Protein AF-A0A4Q7C158-F1 (afdb_monomer_lite)

Structure (mmCIF, N/CA/C/O backbone):
data_AF-A0A4Q7C158-F1
#
_entry.id   AF-A0A4Q7C158-F1
#
loop_
_atom_site.group_PDB
_atom_site.id
_atom_site.type_symbol
_atom_site.label_atom_id
_atom_site.label_alt_id
_atom_site.label_comp_id
_atom_site.label_asym_id
_atom_site.label_entity_id
_atom_site.label_seq_id
_atom_site.pdbx_PDB_ins_code
_atom_site.Cartn_x
_atom_site.Cartn_y
_atom_site.Cartn_z
_atom_site.occupancy
_atom_site.B_iso_or_equiv
_atom_site.auth_seq_id
_atom_site.auth_comp_id
_atom_site.auth_asym_id
_atom_site.auth_atom_id
_atom_site.pdbx_PDB_model_num
ATOM 1 N N . MET A 1 1 ? 52.119 14.499 26.782 1.00 36.16 1 MET A N 1
ATOM 2 C CA . MET A 1 1 ? 51.440 15.571 26.020 1.00 36.16 1 MET A CA 1
ATOM 3 C C . MET A 1 1 ? 50.084 15.070 25.526 1.00 36.16 1 MET A C 1
ATOM 5 O O . MET A 1 1 ? 49.974 13.910 25.170 1.00 36.16 1 MET A O 1
ATOM 9 N N . LYS A 1 2 ? 49.090 15.961 25.633 1.00 33.62 2 LYS A N 1
ATOM 10 C CA . LYS A 1 2 ? 47.674 16.019 25.203 1.00 33.62 2 LYS A CA 1
ATOM 11 C C . LYS A 1 2 ? 47.029 14.872 24.381 1.00 33.62 2 LYS A C 1
ATOM 13 O O . LYS A 1 2 ? 47.547 14.426 23.369 1.00 33.62 2 LYS A O 1
ATOM 18 N N . LYS A 1 3 ? 45.806 14.529 24.820 1.00 43.81 3 LYS A N 1
ATOM 19 C CA . LYS A 1 3 ? 44.745 13.724 24.176 1.00 43.81 3 LYS A CA 1
ATOM 20 C C . LYS A 1 3 ? 44.427 14.191 22.747 1.00 43.81 3 LYS A C 1
ATOM 22 O O . LYS A 1 3 ? 44.375 15.398 22.552 1.00 43.81 3 LYS A O 1
ATOM 27 N N . PHE A 1 4 ? 43.985 13.281 21.871 1.00 39.09 4 PHE A N 1
ATOM 28 C CA . PHE A 1 4 ? 42.797 13.518 21.037 1.00 39.09 4 PHE A CA 1
ATOM 29 C C . PHE A 1 4 ? 42.015 12.223 20.783 1.00 39.09 4 PHE A C 1
ATOM 31 O O . PHE A 1 4 ? 42.555 11.185 20.417 1.00 39.09 4 PHE A O 1
ATOM 38 N N . LYS A 1 5 ? 40.720 12.320 21.075 1.00 39.12 5 LYS A N 1
ATOM 39 C CA . LYS A 1 5 ? 39.663 11.331 20.898 1.00 39.12 5 LYS A CA 1
ATOM 40 C C . LYS A 1 5 ? 39.112 11.459 19.473 1.00 39.12 5 LYS A C 1
ATOM 42 O O . LYS A 1 5 ? 38.899 12.583 19.033 1.00 39.12 5 LYS A O 1
ATOM 47 N N . SER A 1 6 ? 38.685 10.319 18.928 1.00 38.44 6 SER A N 1
ATOM 48 C CA . SER A 1 6 ? 37.478 10.163 18.103 1.00 38.44 6 SER A CA 1
ATOM 49 C C . SER A 1 6 ? 37.513 10.647 16.647 1.00 38.44 6 SER A C 1
ATOM 51 O O . SER A 1 6 ? 38.107 11.664 16.316 1.00 38.44 6 SER A O 1
ATOM 53 N N . ASN A 1 7 ? 36.697 9.951 15.844 1.00 42.97 7 ASN A N 1
ATOM 54 C CA . ASN A 1 7 ? 35.885 10.512 14.761 1.00 42.97 7 ASN A CA 1
ATOM 55 C C . ASN A 1 7 ? 36.424 10.487 13.325 1.00 42.97 7 ASN A C 1
ATOM 57 O O . ASN A 1 7 ? 36.532 11.517 1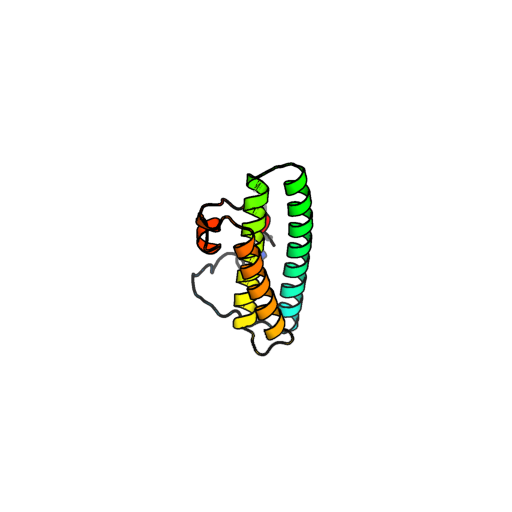2.671 1.00 42.97 7 ASN A O 1
ATOM 61 N N . THR A 1 8 ? 36.540 9.283 12.763 1.00 43.47 8 THR A N 1
ATOM 62 C CA . THR A 1 8 ? 36.403 9.064 11.307 1.00 43.47 8 THR A CA 1
ATOM 63 C C . THR A 1 8 ? 35.303 8.052 10.953 1.00 43.47 8 THR A C 1
ATOM 65 O O . THR A 1 8 ? 35.338 7.432 9.901 1.00 43.47 8 THR A O 1
ATOM 68 N N . SER A 1 9 ? 34.250 7.950 11.780 1.00 43.50 9 SER A N 1
ATOM 69 C CA . SER A 1 9 ? 32.930 7.436 11.348 1.00 43.50 9 SER A CA 1
ATOM 70 C C . SER A 1 9 ? 32.062 8.505 10.667 1.00 43.50 9 SER A C 1
ATOM 72 O O . SER A 1 9 ? 30.961 8.203 10.220 1.00 43.50 9 SER A O 1
ATOM 74 N N . TYR A 1 10 ? 32.534 9.752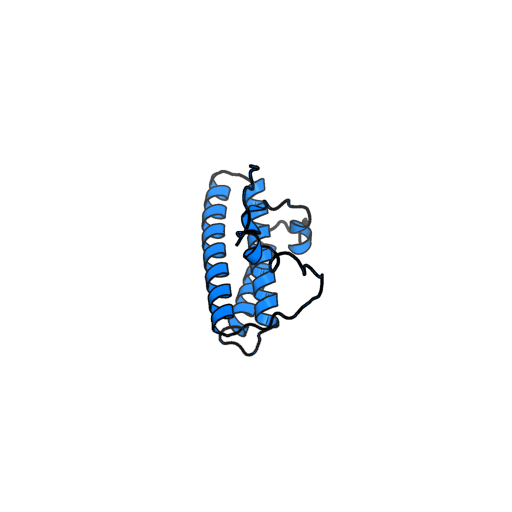 10.552 1.00 44.31 10 TYR A N 1
ATOM 75 C CA . TYR A 1 10 ? 31.756 10.832 9.930 1.00 44.31 10 TYR A CA 1
ATOM 76 C C . TYR A 1 10 ? 31.843 10.882 8.407 1.00 44.31 10 TYR A C 1
ATOM 78 O O . TYR A 1 10 ? 31.043 11.587 7.799 1.00 44.31 10 TYR A O 1
ATOM 86 N N . LEU A 1 11 ? 32.743 10.119 7.775 1.00 38.59 11 LEU A N 1
ATOM 87 C CA . LEU A 1 11 ? 32.852 10.134 6.313 1.00 38.59 11 LEU A CA 1
ATOM 88 C C . LEU A 1 11 ? 31.660 9.448 5.614 1.00 38.59 11 LEU A C 1
ATOM 90 O O . LEU A 1 11 ? 31.473 9.629 4.419 1.00 38.59 11 LEU A O 1
ATOM 94 N N . LEU A 1 12 ? 30.835 8.694 6.352 1.00 43.81 12 LEU A N 1
ATOM 95 C CA . LEU A 1 12 ? 29.631 8.040 5.819 1.00 43.81 12 LEU A CA 1
ATOM 96 C C . LEU A 1 12 ? 28.320 8.749 6.194 1.00 43.81 12 LEU A C 1
ATOM 98 O O . LEU A 1 12 ? 27.264 8.357 5.711 1.00 43.81 12 LEU A O 1
ATOM 102 N N . ILE A 1 13 ? 28.363 9.799 7.023 1.00 46.81 13 ILE A N 1
ATOM 103 C CA . ILE A 1 13 ? 27.146 10.444 7.554 1.00 46.81 13 ILE A CA 1
ATOM 104 C C . ILE A 1 13 ? 26.764 11.708 6.764 1.00 46.81 13 ILE A C 1
ATOM 106 O O . ILE A 1 13 ? 25.611 12.129 6.788 1.00 46.81 13 ILE A O 1
ATOM 110 N N . THR A 1 14 ? 27.675 12.293 5.988 1.00 39.47 14 THR A N 1
ATOM 111 C CA . THR A 1 14 ? 27.416 13.564 5.290 1.00 39.47 14 THR A CA 1
ATOM 112 C C . THR A 1 14 ? 26.790 13.434 3.900 1.00 39.47 14 THR A C 1
ATOM 114 O O . THR A 1 14 ? 26.321 14.438 3.376 1.00 39.47 14 THR A O 1
ATOM 117 N N . ILE A 1 15 ? 26.682 12.230 3.326 1.00 42.44 15 ILE A N 1
ATOM 118 C CA . ILE A 1 15 ? 25.939 12.021 2.062 1.00 42.44 15 ILE A CA 1
ATOM 119 C C . ILE A 1 15 ? 24.443 11.744 2.322 1.00 42.44 15 ILE A C 1
ATOM 121 O O . ILE A 1 15 ? 23.624 11.847 1.417 1.00 42.44 15 ILE A O 1
ATOM 125 N N . PHE A 1 16 ? 24.045 11.482 3.571 1.00 42.44 16 PHE A N 1
ATOM 126 C CA . PHE A 1 16 ? 22.682 11.042 3.892 1.00 42.44 16 PHE A CA 1
ATOM 127 C C . PHE A 1 16 ? 21.705 12.157 4.318 1.00 42.44 16 PHE A C 1
ATOM 129 O O . PHE A 1 16 ? 20.574 11.846 4.683 1.00 42.44 16 PHE A O 1
ATOM 136 N N . LEU A 1 17 ? 22.100 13.442 4.308 1.00 41.31 17 LEU A N 1
ATOM 137 C CA . LEU A 1 17 ? 21.327 14.502 4.990 1.00 41.31 17 LEU A CA 1
ATOM 138 C C . LEU A 1 17 ? 20.852 15.713 4.170 1.00 41.31 17 LEU A C 1
ATOM 140 O O . LEU A 1 17 ? 20.161 16.563 4.719 1.00 41.31 17 LEU A O 1
ATOM 144 N N . PHE A 1 18 ? 21.095 15.786 2.868 1.00 39.28 18 PHE A N 1
ATOM 145 C CA . PHE A 1 18 ? 20.428 16.757 1.991 1.00 39.28 18 PHE A CA 1
ATOM 146 C C . PHE A 1 18 ? 20.180 16.007 0.680 1.00 39.28 18 PHE A C 1
ATOM 148 O O . PHE A 1 18 ? 21.132 15.587 0.041 1.00 39.28 18 PHE A O 1
ATOM 155 N N . ILE A 1 19 ? 18.957 15.715 0.240 1.00 42.34 19 ILE A N 1
ATOM 156 C CA . ILE A 1 19 ? 17.942 16.694 -0.136 1.00 42.34 19 ILE A CA 1
ATOM 157 C C . ILE A 1 19 ? 16.550 16.057 0.077 1.00 42.34 19 ILE A C 1
ATOM 159 O O . ILE A 1 19 ? 16.028 15.341 -0.773 1.00 42.34 19 ILE A O 1
ATOM 163 N N . PHE A 1 20 ? 15.921 16.357 1.216 1.00 42.31 20 PHE A N 1
ATOM 164 C CA . PHE A 1 20 ? 14.469 16.514 1.257 1.00 42.31 20 PHE A CA 1
ATOM 165 C C . PHE A 1 20 ? 14.156 17.812 0.508 1.00 42.31 20 PHE A C 1
ATOM 167 O O . PHE A 1 20 ? 14.182 18.897 1.085 1.00 42.31 20 PHE A O 1
ATOM 174 N N . SER A 1 21 ? 13.888 17.715 -0.788 1.00 38.16 21 SER A N 1
ATOM 175 C CA . SER A 1 21 ? 13.153 18.751 -1.504 1.00 38.16 21 SER A CA 1
ATOM 176 C C . SER A 1 21 ? 11.838 18.144 -1.946 1.00 38.16 21 SER A C 1
ATOM 178 O O . SER A 1 21 ? 11.820 17.139 -2.650 1.00 38.16 21 SER A O 1
ATOM 180 N N . ASN A 1 22 ? 10.752 18.778 -1.507 1.00 39.06 22 ASN A N 1
ATOM 181 C CA . ASN A 1 22 ? 9.420 18.686 -2.085 1.00 39.06 22 ASN A CA 1
ATOM 182 C C . ASN A 1 22 ? 9.482 18.988 -3.581 1.00 39.06 22 ASN A C 1
ATOM 184 O O . ASN A 1 22 ? 9.208 20.094 -4.039 1.00 39.06 22 ASN A O 1
ATOM 188 N N . SER A 1 23 ? 9.858 17.990 -4.347 1.00 38.78 23 SER A N 1
ATOM 189 C CA . SER A 1 23 ? 9.715 17.976 -5.774 1.00 38.78 23 SER A CA 1
ATOM 190 C C . SER A 1 23 ? 9.169 16.600 -6.092 1.00 38.78 23 SER A C 1
ATOM 192 O O . SER A 1 23 ? 9.647 15.575 -5.610 1.00 38.78 23 SER A O 1
ATOM 194 N N . ILE A 1 24 ? 8.091 16.605 -6.859 1.00 41.84 24 ILE A N 1
ATOM 195 C CA . ILE A 1 24 ? 7.541 15.460 -7.565 1.00 41.84 24 ILE A CA 1
ATOM 196 C C . ILE A 1 24 ? 8.650 14.981 -8.521 1.00 41.84 24 ILE A C 1
ATOM 198 O O . IL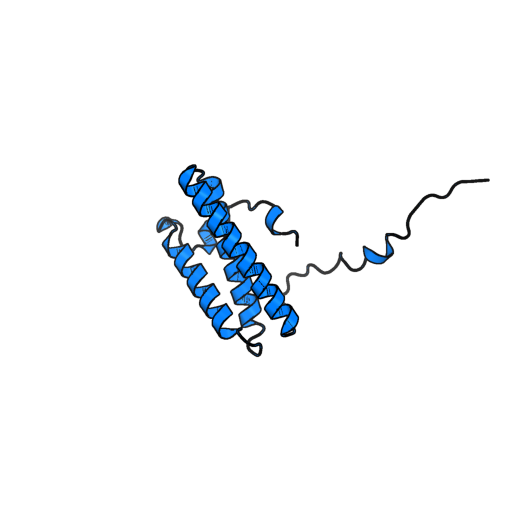E A 1 24 ? 8.624 15.249 -9.715 1.00 41.84 24 ILE A O 1
ATOM 202 N N . TYR A 1 25 ? 9.720 14.391 -7.990 1.00 43.88 25 TYR A N 1
ATOM 203 C CA . TYR A 1 25 ? 10.751 13.755 -8.785 1.00 43.88 25 TYR A CA 1
ATOM 204 C C . TYR A 1 25 ? 10.240 12.359 -9.048 1.00 43.88 25 TYR A C 1
ATOM 206 O O . TYR A 1 25 ? 10.162 11.512 -8.160 1.00 43.88 25 TYR A O 1
ATOM 214 N N . SER A 1 26 ? 9.840 12.164 -10.297 1.00 55.31 26 SER A N 1
ATOM 215 C CA . SER A 1 26 ? 9.705 10.859 -10.913 1.00 55.31 26 SER A CA 1
ATOM 216 C C . SER A 1 26 ? 10.999 10.080 -10.676 1.00 55.31 26 SER A C 1
ATOM 218 O O . SER A 1 26 ? 11.958 10.233 -11.429 1.00 55.31 26 SER A O 1
ATOM 220 N N . GLN A 1 27 ? 11.062 9.303 -9.592 1.00 68.50 27 GLN A N 1
ATOM 221 C CA . GLN A 1 27 ? 12.199 8.442 -9.304 1.00 68.50 27 GLN A CA 1
ATOM 222 C C . GLN A 1 27 ? 12.219 7.347 -10.369 1.00 68.50 27 GLN A C 1
ATOM 224 O O . GLN A 1 27 ? 11.440 6.396 -10.305 1.00 68.50 27 GLN A O 1
ATOM 229 N N . THR A 1 28 ? 13.069 7.523 -11.377 1.00 83.94 28 THR A N 1
ATOM 230 C CA . THR A 1 28 ? 13.345 6.489 -12.370 1.00 83.94 28 THR A CA 1
ATOM 231 C C . THR A 1 28 ? 14.198 5.415 -11.704 1.00 83.94 28 THR A C 1
ATOM 233 O O . THR A 1 28 ? 15.285 5.707 -11.209 1.00 83.94 28 THR A O 1
ATOM 236 N N . LEU A 1 29 ? 13.692 4.189 -11.659 1.00 90.00 29 LEU A N 1
ATOM 237 C CA . LEU A 1 29 ? 14.336 3.031 -11.052 1.00 90.00 29 LEU A CA 1
ATOM 238 C C . LEU A 1 29 ? 14.891 2.108 -12.136 1.00 90.00 29 LEU A C 1
ATOM 240 O O . LEU A 1 29 ? 14.339 1.993 -13.229 1.00 90.00 29 LEU A O 1
ATOM 244 N N . SER A 1 30 ? 15.955 1.383 -11.812 1.00 94.44 30 SER A N 1
ATOM 245 C CA . SER A 1 30 ? 16.313 0.176 -12.551 1.00 94.44 30 SER A CA 1
ATOM 246 C C . SER A 1 30 ? 15.312 -0.950 -12.267 1.00 94.44 30 SER A C 1
ATOM 248 O O . SER A 1 30 ? 14.633 -0.966 -11.236 1.00 94.44 30 SER A O 1
ATOM 250 N N . GLN A 1 31 ? 15.265 -1.964 -13.139 1.00 95.62 31 GLN A N 1
ATOM 251 C CA . GLN A 1 31 ? 14.411 -3.140 -12.927 1.00 95.62 31 GLN A CA 1
ATOM 252 C C . GLN A 1 31 ? 14.677 -3.817 -11.571 1.00 95.62 31 GLN A C 1
ATOM 254 O O . GLN A 1 31 ? 13.741 -4.216 -10.883 1.00 95.62 31 GLN A O 1
ATOM 259 N N . LYS A 1 32 ? 15.949 -3.906 -11.160 1.00 94.94 32 LYS A N 1
ATOM 260 C CA . LYS A 1 32 ? 16.339 -4.519 -9.885 1.00 94.94 32 LYS A CA 1
ATOM 261 C C . LYS A 1 32 ? 15.811 -3.728 -8.686 1.00 94.94 32 LYS A C 1
ATOM 263 O O . LYS A 1 32 ? 15.281 -4.333 -7.760 1.00 94.94 32 LYS A O 1
ATOM 268 N N . GLU A 1 33 ? 15.945 -2.404 -8.702 1.00 93.25 33 GLU A N 1
ATOM 269 C CA . GLU A 1 33 ? 15.441 -1.537 -7.627 1.00 93.25 33 GLU A CA 1
ATOM 270 C C . GLU A 1 33 ? 13.914 -1.575 -7.559 1.00 93.25 33 GLU A C 1
ATOM 272 O O . GLU A 1 33 ? 13.344 -1.639 -6.472 1.00 93.25 33 GLU A O 1
ATOM 277 N N . PHE A 1 34 ? 13.245 -1.619 -8.712 1.00 93.00 34 PHE A N 1
ATOM 278 C CA . PHE A 1 34 ? 11.795 -1.757 -8.776 1.00 93.00 34 PHE A CA 1
ATOM 279 C C . PHE A 1 34 ? 11.313 -3.103 -8.219 1.00 93.00 34 PHE A C 1
ATOM 281 O O . PHE A 1 34 ? 10.401 -3.131 -7.396 1.00 93.00 34 PHE A O 1
ATOM 288 N N . ASP A 1 35 ? 11.947 -4.222 -8.582 1.00 93.44 35 ASP A N 1
ATOM 289 C CA . ASP A 1 35 ? 11.599 -5.535 -8.021 1.00 93.44 35 ASP A CA 1
ATOM 290 C C . ASP A 1 35 ? 11.864 -5.606 -6.504 1.00 93.44 35 ASP A C 1
ATOM 292 O O . ASP A 1 35 ? 11.073 -6.200 -5.761 1.00 93.44 35 ASP A O 1
ATOM 296 N N . GLN A 1 36 ? 12.939 -4.974 -6.019 1.00 93.38 36 GLN A N 1
ATOM 297 C CA . GLN A 1 36 ? 13.220 -4.855 -4.583 1.00 93.38 36 GLN A CA 1
ATOM 298 C C . GLN A 1 36 ? 12.145 -4.033 -3.865 1.00 93.38 36 GLN A C 1
ATOM 300 O O . GLN A 1 36 ? 11.615 -4.483 -2.848 1.00 93.38 36 GLN A O 1
ATOM 305 N N . PHE A 1 37 ? 11.772 -2.881 -4.423 1.00 91.19 37 PHE A N 1
ATOM 306 C CA . PHE A 1 37 ? 10.695 -2.037 -3.915 1.00 91.19 37 PHE A CA 1
ATOM 307 C C . PHE A 1 37 ? 9.367 -2.803 -3.823 1.00 91.19 37 PHE A C 1
ATOM 309 O O . PHE A 1 37 ? 8.731 -2.821 -2.768 1.00 91.19 37 PHE A O 1
ATOM 316 N N . LEU A 1 38 ? 8.970 -3.505 -4.892 1.00 90.56 38 LEU A N 1
ATOM 317 C CA . LEU A 1 38 ? 7.749 -4.316 -4.890 1.00 90.56 38 LEU A CA 1
ATOM 318 C C . LEU A 1 38 ? 7.807 -5.433 -3.843 1.00 90.56 38 LEU A C 1
ATOM 320 O O . LEU A 1 38 ? 6.819 -5.690 -3.158 1.00 90.56 38 LEU A O 1
ATOM 324 N N . THR A 1 39 ? 8.962 -6.083 -3.684 1.00 91.94 39 THR A N 1
ATOM 325 C CA . THR A 1 39 ? 9.150 -7.133 -2.674 1.00 91.94 39 THR A CA 1
ATOM 326 C C . THR A 1 39 ? 8.953 -6.583 -1.262 1.00 91.94 39 THR A C 1
ATOM 328 O O . THR A 1 39 ? 8.208 -7.171 -0.478 1.00 91.94 39 THR A O 1
ATOM 331 N N . GLN A 1 40 ? 9.561 -5.437 -0.949 1.00 89.69 40 GLN A N 1
ATOM 332 C CA . GLN A 1 40 ? 9.425 -4.788 0.357 1.00 89.69 40 GLN A CA 1
ATOM 333 C C . GLN A 1 40 ? 7.983 -4.346 0.632 1.00 89.69 40 GLN A C 1
ATOM 335 O O . GLN A 1 40 ? 7.464 -4.593 1.722 1.00 89.69 40 GLN A O 1
ATOM 340 N N . ASN A 1 41 ? 7.304 -3.748 -0.350 1.00 86.56 41 ASN A N 1
ATOM 341 C CA . ASN A 1 41 ? 5.907 -3.340 -0.198 1.00 86.56 41 ASN A CA 1
ATOM 342 C C . ASN A 1 41 ? 4.969 -4.529 0.001 1.00 86.56 41 ASN A C 1
ATOM 344 O O . ASN A 1 41 ? 4.099 -4.478 0.869 1.00 86.56 41 ASN A O 1
ATOM 348 N N . ASN A 1 42 ? 5.175 -5.622 -0.733 1.00 87.00 42 ASN A N 1
ATOM 349 C CA . ASN A 1 42 ? 4.386 -6.837 -0.554 1.00 87.00 42 ASN A CA 1
ATOM 350 C C . ASN A 1 42 ? 4.606 -7.453 0.835 1.00 87.00 42 ASN A C 1
ATOM 352 O O . ASN A 1 42 ? 3.644 -7.857 1.486 1.00 87.00 42 ASN A O 1
ATOM 356 N N . GLN A 1 43 ? 5.849 -7.483 1.326 1.00 89.56 43 GLN A N 1
ATOM 357 C CA . GLN A 1 43 ? 6.154 -7.953 2.682 1.00 89.56 43 GLN A CA 1
ATOM 358 C C . GLN A 1 43 ? 5.464 -7.094 3.750 1.00 89.56 43 GLN A C 1
ATOM 360 O O . GLN A 1 43 ? 4.806 -7.641 4.637 1.00 89.56 43 GLN A O 1
ATOM 365 N N . LYS A 1 44 ? 5.541 -5.760 3.628 1.00 87.44 44 LYS A N 1
ATOM 366 C CA . LYS A 1 44 ? 4.830 -4.829 4.520 1.00 87.44 44 LYS A CA 1
ATOM 367 C C . LYS A 1 44 ? 3.312 -5.020 4.447 1.00 87.44 44 LYS A C 1
ATOM 369 O O . LYS A 1 44 ? 2.655 -5.053 5.482 1.00 87.44 44 LYS A O 1
ATOM 374 N N . GLY A 1 45 ? 2.750 -5.215 3.253 1.00 84.50 45 GLY A N 1
ATOM 375 C CA . GLY A 1 45 ? 1.320 -5.485 3.070 1.00 84.50 45 GLY A CA 1
ATOM 376 C C . GLY A 1 45 ? 0.860 -6.764 3.777 1.00 84.50 45 GLY A C 1
ATOM 377 O O . GLY A 1 45 ? -0.152 -6.759 4.475 1.00 84.50 45 GLY A O 1
ATOM 378 N N . VAL A 1 46 ? 1.635 -7.850 3.673 1.00 86.19 46 VAL A N 1
ATOM 379 C CA . VAL A 1 46 ? 1.354 -9.108 4.389 1.00 86.19 46 VAL A CA 1
ATOM 380 C C . VAL A 1 46 ? 1.428 -8.919 5.904 1.00 86.19 46 VAL A C 1
ATOM 382 O O . VAL A 1 46 ? 0.588 -9.457 6.629 1.00 86.19 46 VAL A O 1
ATOM 385 N N . GLN A 1 47 ? 2.410 -8.160 6.395 1.00 88.38 47 GLN A N 1
ATOM 386 C CA . GLN A 1 47 ? 2.524 -7.836 7.815 1.00 88.38 47 GLN A CA 1
ATOM 387 C C . GLN A 1 47 ? 1.293 -7.063 8.308 1.00 88.38 47 GLN A C 1
ATOM 389 O O . GLN A 1 47 ? 0.648 -7.501 9.259 1.00 88.38 47 GLN A O 1
ATOM 394 N N . LEU A 1 48 ? 0.914 -5.983 7.621 1.00 87.50 48 LEU A N 1
ATOM 395 C CA . LEU A 1 48 ? -0.244 -5.160 7.983 1.00 87.50 48 LEU A CA 1
ATOM 396 C C . LEU A 1 48 ? -1.554 -5.946 7.951 1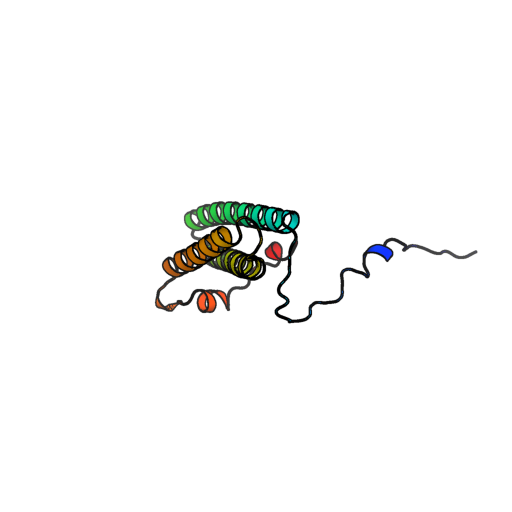.00 87.50 48 LEU A C 1
ATOM 398 O O . LEU A 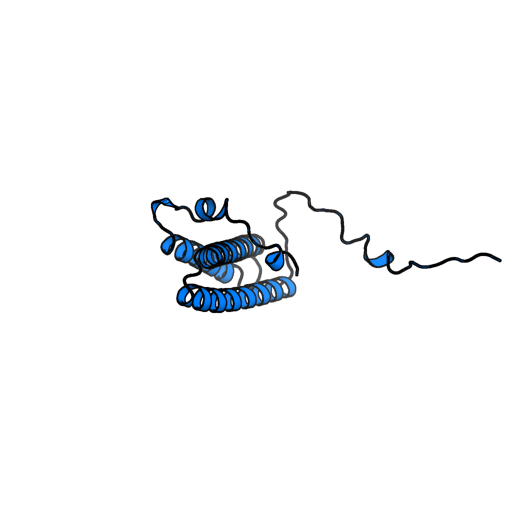1 48 ? -2.416 -5.723 8.794 1.00 87.50 48 LEU A O 1
ATOM 402 N N . HIS A 1 49 ? -1.703 -6.902 7.031 1.00 85.81 49 HIS A N 1
ATOM 403 C CA . HIS A 1 49 ? -2.866 -7.787 7.015 1.00 85.81 49 HIS A CA 1
ATOM 404 C C . HIS A 1 49 ? -2.948 -8.652 8.284 1.00 85.81 49 HIS A C 1
ATOM 406 O O . HIS A 1 49 ? -4.019 -8.801 8.872 1.00 85.81 49 HIS A O 1
ATOM 412 N N . ARG A 1 50 ? -1.818 -9.217 8.732 1.00 86.31 50 ARG A N 1
ATOM 413 C CA . ARG A 1 50 ? -1.762 -10.008 9.974 1.00 86.31 50 ARG A CA 1
ATOM 414 C C . ARG A 1 50 ? -2.048 -9.147 11.199 1.00 86.31 50 ARG A C 1
ATOM 416 O O . ARG A 1 50 ? -2.808 -9.567 12.067 1.00 86.31 50 ARG A O 1
ATOM 423 N N . GLU A 1 51 ? -1.469 -7.953 11.250 1.00 88.19 51 GLU A N 1
ATOM 424 C CA . GLU A 1 51 ? -1.706 -6.999 12.332 1.00 88.19 51 GLU A CA 1
ATOM 425 C C . GLU A 1 51 ? -3.171 -6.565 12.361 1.00 88.19 51 GLU A C 1
ATOM 427 O O . GLU A 1 51 ? -3.806 -6.650 13.403 1.00 88.19 51 GLU A O 1
ATOM 432 N N . LEU A 1 52 ? -3.757 -6.195 11.221 1.00 87.38 52 LEU A N 1
ATOM 433 C CA . LEU A 1 52 ? -5.169 -5.826 11.138 1.00 87.38 52 LEU A CA 1
ATOM 434 C C . LEU A 1 52 ? -6.085 -6.952 11.635 1.00 87.38 52 LEU A C 1
ATOM 436 O O . LEU A 1 52 ? -7.010 -6.675 12.392 1.00 87.38 52 LEU A O 1
ATOM 440 N N . ALA A 1 53 ? -5.816 -8.209 11.274 1.00 87.81 53 ALA A N 1
ATOM 441 C CA . ALA A 1 53 ? -6.582 -9.347 11.782 1.00 87.81 53 ALA A CA 1
ATOM 442 C C . ALA A 1 53 ? -6.499 -9.467 13.315 1.00 87.81 53 ALA A C 1
ATOM 444 O O . ALA A 1 53 ? -7.520 -9.672 13.971 1.00 87.81 53 ALA A O 1
ATOM 445 N N . ALA A 1 54 ? -5.308 -9.292 13.897 1.00 89.19 54 ALA A N 1
ATOM 446 C CA . ALA A 1 54 ? -5.126 -9.287 15.347 1.00 89.19 54 ALA A CA 1
ATOM 447 C C . ALA A 1 54 ? -5.870 -8.123 16.026 1.00 89.19 54 ALA A C 1
ATOM 449 O O . ALA A 1 54 ? -6.548 -8.330 17.032 1.00 89.19 54 ALA A O 1
ATOM 450 N N . GLU A 1 55 ? -5.796 -6.917 15.458 1.00 90.12 55 GLU A N 1
ATOM 451 C CA . GLU A 1 55 ? -6.435 -5.725 16.028 1.00 90.12 55 GLU A CA 1
ATOM 452 C C . GLU A 1 55 ? -7.966 -5.743 15.886 1.00 90.12 55 GLU A C 1
ATOM 454 O O . GLU A 1 55 ? -8.679 -5.219 16.742 1.00 90.12 55 GLU A O 1
ATOM 459 N N . LEU A 1 56 ? -8.496 -6.403 14.850 1.00 87.44 56 LEU A N 1
ATOM 460 C CA . LEU A 1 56 ? -9.931 -6.668 14.718 1.00 87.44 56 LEU A CA 1
ATOM 461 C C . LEU A 1 56 ? -10.436 -7.611 15.816 1.00 87.44 56 LEU A C 1
ATOM 463 O O . LEU A 1 56 ? -11.511 -7.375 16.360 1.00 87.44 56 LEU A O 1
ATOM 467 N N . MET A 1 57 ? -9.660 -8.638 16.180 1.00 89.69 57 MET A N 1
ATOM 468 C CA . MET A 1 57 ? -10.009 -9.536 17.289 1.00 89.69 57 MET A CA 1
ATOM 469 C C . MET A 1 57 ? -9.910 -8.846 18.655 1.00 89.69 57 MET A C 1
ATOM 471 O O . MET A 1 57 ? -10.695 -9.154 19.549 1.00 89.69 57 MET A O 1
ATOM 475 N N . SER A 1 58 ? -8.959 -7.922 18.828 1.00 91.00 58 SER A N 1
ATOM 476 C CA . SER A 1 58 ? -8.758 -7.192 20.088 1.00 91.00 58 SER A CA 1
ATOM 477 C C . SER A 1 58 ? -9.722 -6.013 20.278 1.00 91.00 58 SER A C 1
ATOM 479 O O . SER A 1 58 ? -9.842 -5.497 21.388 1.00 91.00 58 SER A O 1
ATOM 481 N N . GLY A 1 59 ? -10.399 -5.568 19.213 1.00 90.94 59 GLY A N 1
ATOM 482 C CA . GLY A 1 59 ? -11.266 -4.387 19.235 1.00 90.94 59 GLY A CA 1
ATOM 483 C C . GLY A 1 59 ? -10.502 -3.059 19.304 1.00 90.94 59 GLY A C 1
ATOM 484 O O . GLY A 1 59 ? -11.076 -2.032 19.670 1.00 90.94 59 GLY A O 1
ATOM 485 N N . ASN A 1 60 ? -9.210 -3.041 18.964 1.00 92.19 60 ASN A N 1
ATOM 486 C CA . ASN A 1 60 ? -8.389 -1.835 19.046 1.00 92.19 60 ASN A CA 1
ATOM 487 C C . ASN A 1 60 ? -8.621 -0.901 17.847 1.00 92.19 60 ASN A C 1
ATOM 489 O O . ASN A 1 60 ? -7.890 -0.904 16.852 1.00 92.19 60 ASN A O 1
ATOM 493 N N . HIS A 1 61 ? -9.647 -0.059 17.955 1.00 89.44 61 HIS A N 1
ATOM 494 C CA . HIS A 1 61 ? -10.050 0.859 16.889 1.00 89.44 61 HIS A CA 1
ATOM 495 C C . HIS A 1 61 ? -8.962 1.850 16.454 1.00 89.44 61 HIS A C 1
ATOM 497 O O . HIS A 1 61 ? -8.909 2.200 15.275 1.00 89.44 61 HIS A O 1
ATOM 503 N N . GLU A 1 62 ? -8.085 2.298 17.359 1.00 89.75 62 GLU A N 1
ATOM 504 C CA . GLU A 1 62 ? -6.980 3.192 16.990 1.00 89.75 62 GLU A CA 1
ATOM 505 C C . GLU A 1 62 ? -6.029 2.490 16.018 1.00 89.75 62 GLU A C 1
ATOM 507 O O . GLU A 1 62 ? -5.729 3.017 14.945 1.00 89.75 62 GLU A O 1
ATOM 512 N N . ARG A 1 63 ? -5.600 1.273 16.363 1.00 89.88 63 ARG A N 1
ATOM 513 C CA . ARG A 1 63 ? -4.662 0.507 15.541 1.00 89.88 63 ARG A CA 1
ATOM 514 C C . ARG A 1 63 ? -5.274 0.005 14.241 1.00 89.88 63 ARG A C 1
ATOM 516 O O . ARG A 1 63 ? -4.593 0.028 13.220 1.00 89.88 63 ARG A O 1
ATOM 523 N N . ILE A 1 64 ? -6.559 -0.351 14.240 1.00 90.06 64 ILE A N 1
ATOM 524 C CA . ILE A 1 64 ? -7.303 -0.643 13.004 1.00 90.06 64 ILE A CA 1
ATOM 525 C C . ILE A 1 64 ? -7.215 0.550 12.044 1.00 90.06 64 ILE A C 1
ATOM 527 O O . ILE A 1 64 ? -6.814 0.389 10.891 1.00 90.06 64 ILE A O 1
ATOM 531 N N . ASN A 1 65 ? -7.530 1.759 12.522 1.00 90.56 65 ASN A N 1
ATOM 532 C CA . ASN A 1 65 ? -7.498 2.952 11.679 1.00 90.56 65 ASN A CA 1
ATOM 533 C C . ASN A 1 65 ? -6.071 3.278 11.204 1.00 90.56 65 ASN A C 1
ATOM 535 O O . ASN A 1 65 ? -5.888 3.627 10.035 1.00 90.56 65 ASN A O 1
ATOM 539 N N . LYS A 1 66 ? -5.055 3.114 12.068 1.00 90.44 66 LYS A N 1
ATOM 540 C CA . LYS A 1 66 ? -3.642 3.244 11.674 1.00 90.44 66 LYS A CA 1
ATOM 541 C C . LYS A 1 66 ? -3.284 2.258 10.560 1.00 90.44 66 LYS A C 1
ATOM 543 O O . LYS A 1 66 ? -2.755 2.690 9.546 1.00 90.44 66 LYS A O 1
ATOM 548 N N . ASN A 1 67 ? -3.640 0.979 10.682 1.00 89.75 67 ASN A N 1
ATOM 549 C CA . ASN A 1 67 ? -3.320 -0.038 9.674 1.00 89.75 67 ASN A CA 1
ATOM 550 C C . ASN A 1 67 ? -4.007 0.215 8.330 1.00 89.75 67 ASN A C 1
ATOM 552 O O . ASN A 1 67 ? -3.373 0.056 7.283 1.00 89.75 67 ASN A O 1
ATOM 556 N N . ILE A 1 68 ? -5.266 0.668 8.338 1.00 90.88 68 ILE A N 1
ATOM 557 C CA . ILE A 1 68 ? -5.963 1.108 7.119 1.00 90.88 68 ILE A CA 1
ATOM 558 C C . ILE A 1 68 ? -5.169 2.234 6.443 1.00 90.88 68 ILE A C 1
ATOM 560 O O . ILE A 1 68 ? -4.881 2.158 5.248 1.00 90.88 68 ILE A O 1
ATOM 564 N N . CYS A 1 69 ? -4.749 3.245 7.207 1.00 91.12 69 CYS A N 1
ATOM 565 C CA . CYS A 1 69 ? -4.016 4.382 6.658 1.00 91.12 69 CYS A CA 1
ATOM 566 C C . CYS A 1 69 ? -2.588 4.057 6.220 1.00 91.12 69 CYS A C 1
ATOM 568 O O . CYS A 1 69 ? -2.155 4.540 5.175 1.00 91.12 69 CYS A O 1
ATOM 570 N N . THR A 1 70 ? -1.877 3.186 6.931 1.00 90.56 70 THR A N 1
ATOM 571 C CA . THR A 1 70 ? -0.566 2.696 6.493 1.00 90.56 70 THR A CA 1
ATOM 572 C C . THR A 1 70 ? -0.688 1.918 5.181 1.00 90.56 70 THR A C 1
ATOM 574 O O . THR A 1 70 ? 0.082 2.151 4.250 1.00 90.56 70 THR A O 1
ATOM 577 N N . THR A 1 71 ? -1.695 1.045 5.057 1.00 90.69 71 THR A N 1
ATOM 578 C CA . THR A 1 71 ? -1.935 0.278 3.821 1.00 90.69 71 THR A CA 1
ATOM 579 C C . THR A 1 71 ? -2.281 1.203 2.650 1.00 90.69 71 THR A C 1
ATOM 581 O O . THR A 1 71 ? -1.800 0.999 1.531 1.00 90.69 71 THR A O 1
ATOM 584 N N . TYR A 1 72 ? -3.065 2.255 2.908 1.00 92.44 72 TYR A N 1
ATOM 585 C CA . TYR A 1 72 ? -3.369 3.293 1.924 1.00 92.44 72 TYR A CA 1
ATOM 586 C C . TYR A 1 72 ? -2.100 4.000 1.435 1.00 92.44 72 TYR A C 1
ATOM 588 O O . TYR A 1 72 ? -1.897 4.103 0.227 1.00 92.44 72 TYR A O 1
ATOM 596 N N . LEU A 1 73 ? -1.213 4.426 2.341 1.00 90.12 73 LEU A N 1
ATOM 597 C CA . LEU A 1 73 ? 0.025 5.117 1.969 1.00 90.12 73 LEU A CA 1
ATOM 598 C C . LEU A 1 73 ? 0.990 4.233 1.172 1.00 90.12 73 LEU A C 1
ATOM 600 O O . LEU A 1 73 ? 1.539 4.695 0.175 1.00 90.12 73 LEU A O 1
ATOM 604 N N . ILE A 1 74 ? 1.157 2.962 1.552 1.00 89.44 74 ILE A N 1
ATOM 605 C CA . ILE A 1 74 ? 1.971 2.003 0.784 1.00 89.44 74 ILE A CA 1
ATOM 606 C C . ILE A 1 74 ? 1.395 1.824 -0.622 1.00 89.44 74 ILE A C 1
ATOM 608 O O . ILE A 1 74 ? 2.133 1.848 -1.608 1.00 89.44 74 ILE A O 1
ATOM 612 N N . SER A 1 75 ? 0.072 1.685 -0.731 1.00 92.12 75 SER A N 1
ATOM 613 C CA . SER A 1 75 ? -0.597 1.544 -2.027 1.00 92.12 75 SER A CA 1
ATOM 614 C C . SER A 1 75 ? -0.428 2.809 -2.872 1.00 92.12 75 SER A C 1
ATOM 616 O O . SER A 1 75 ? -0.105 2.721 -4.054 1.00 92.12 75 SER A O 1
ATOM 618 N N . LEU A 1 76 ? -0.550 3.994 -2.270 1.00 91.94 76 LEU A N 1
ATOM 619 C CA . LEU A 1 76 ? -0.323 5.269 -2.949 1.00 91.94 76 LEU A CA 1
ATOM 620 C C . LEU A 1 76 ? 1.125 5.403 -3.444 1.00 91.94 76 LEU A C 1
ATOM 622 O O . LEU A 1 76 ? 1.346 5.787 -4.592 1.00 91.94 76 LEU A O 1
ATOM 626 N N . GLN A 1 77 ? 2.104 5.029 -2.619 1.00 90.69 77 GLN A N 1
ATOM 627 C CA . GLN A 1 77 ? 3.515 5.030 -3.002 1.00 90.69 77 GLN A CA 1
ATOM 628 C C . GLN A 1 77 ? 3.780 4.050 -4.150 1.00 90.69 77 GLN A C 1
ATOM 630 O O . GLN A 1 77 ? 4.446 4.404 -5.121 1.00 90.69 77 GLN A O 1
ATOM 635 N N . GLN A 1 78 ? 3.226 2.835 -4.088 1.00 92.50 78 GLN A N 1
ATOM 636 C CA . GLN A 1 78 ? 3.352 1.859 -5.170 1.00 92.50 78 GLN A CA 1
ATOM 637 C C . GLN A 1 78 ? 2.733 2.368 -6.473 1.00 92.50 78 GLN A C 1
ATOM 639 O O . GLN A 1 78 ? 3.351 2.227 -7.527 1.00 92.50 78 GLN A O 1
ATOM 644 N N . TYR A 1 79 ? 1.553 2.989 -6.406 1.00 94.75 79 TYR A N 1
ATOM 645 C CA . TYR A 1 79 ? 0.917 3.616 -7.561 1.00 94.75 79 TYR A CA 1
ATOM 646 C C . TYR A 1 79 ? 1.821 4.682 -8.190 1.00 94.75 79 TYR A C 1
ATOM 648 O O . TYR A 1 79 ? 2.022 4.673 -9.406 1.00 94.75 79 TYR A O 1
ATOM 656 N N . GLN A 1 80 ? 2.393 5.573 -7.376 1.00 93.12 80 GLN A N 1
ATOM 657 C CA . GLN A 1 80 ? 3.273 6.645 -7.843 1.00 93.12 80 GLN A CA 1
ATOM 658 C C . GLN A 1 80 ? 4.553 6.091 -8.478 1.00 93.12 80 GLN A C 1
ATOM 660 O O . GLN A 1 80 ? 4.865 6.429 -9.618 1.00 93.12 80 GLN A O 1
ATOM 665 N N . VAL A 1 81 ? 5.261 5.191 -7.789 1.00 90.75 81 VAL A N 1
ATOM 666 C CA . VAL A 1 81 ? 6.504 4.588 -8.297 1.00 90.75 81 VAL A CA 1
ATOM 667 C C . VAL A 1 81 ? 6.248 3.809 -9.588 1.00 90.75 81 VAL A C 1
ATOM 669 O O . VAL A 1 81 ? 6.997 3.968 -10.549 1.00 90.75 81 VAL A O 1
ATOM 672 N N . ALA A 1 82 ? 5.176 3.018 -9.661 1.00 93.69 82 ALA A N 1
ATOM 673 C CA . ALA A 1 82 ? 4.827 2.281 -10.872 1.00 93.69 82 ALA A CA 1
ATOM 674 C C . ALA A 1 82 ? 4.426 3.207 -12.036 1.00 93.69 82 ALA A C 1
ATOM 676 O O . ALA A 1 82 ? 4.795 2.949 -13.180 1.00 93.69 82 ALA A O 1
ATOM 677 N N . SER A 1 83 ? 3.716 4.306 -11.756 1.00 94.06 83 SER A N 1
ATOM 678 C CA . SER A 1 83 ? 3.327 5.298 -12.772 1.00 94.06 83 SER A CA 1
ATOM 679 C C . SER A 1 83 ? 4.526 6.059 -13.338 1.00 94.06 83 SER A C 1
ATOM 681 O O . SER A 1 83 ? 4.533 6.387 -14.521 1.00 94.06 83 SER A O 1
ATOM 683 N N . ASN A 1 84 ? 5.547 6.293 -12.512 1.00 92.69 84 ASN A N 1
ATOM 684 C CA . ASN A 1 84 ? 6.795 6.951 -12.906 1.00 92.69 84 ASN A CA 1
ATOM 685 C C . ASN A 1 84 ? 7.762 6.013 -13.649 1.00 92.69 84 ASN A C 1
ATOM 687 O O . ASN A 1 84 ? 8.679 6.473 -14.323 1.00 92.69 84 ASN A O 1
ATOM 691 N N . ASN A 1 85 ? 7.545 4.697 -13.566 1.00 92.56 85 ASN A N 1
ATOM 692 C CA . ASN A 1 85 ? 8.392 3.675 -14.181 1.00 92.56 85 ASN A CA 1
ATOM 693 C C . ASN A 1 85 ? 7.621 2.768 -15.158 1.00 92.56 85 ASN A C 1
ATOM 695 O O . ASN A 1 85 ? 7.727 1.544 -15.070 1.00 92.56 85 ASN A O 1
ATOM 699 N N . PRO A 1 86 ? 6.853 3.322 -16.119 1.00 95.75 86 PRO A N 1
ATOM 700 C CA . PRO A 1 86 ? 5.918 2.539 -16.932 1.00 95.75 86 PRO A CA 1
ATOM 701 C C . PRO A 1 86 ? 6.604 1.536 -17.872 1.00 95.75 86 PRO A C 1
ATOM 703 O O . PRO A 1 86 ? 5.960 0.616 -18.363 1.00 95.75 86 PRO A O 1
ATOM 706 N N . HIS A 1 87 ? 7.899 1.723 -18.131 1.00 95.12 87 HIS A N 1
ATOM 707 C CA . HIS A 1 87 ? 8.712 0.880 -19.003 1.00 95.12 87 HIS A CA 1
ATOM 708 C C . HIS A 1 87 ? 9.248 -0.381 -18.303 1.00 95.12 87 HIS A C 1
ATOM 710 O O . HIS A 1 87 ? 9.760 -1.272 -18.976 1.00 95.12 87 HIS A O 1
ATOM 716 N N . LEU A 1 88 ? 9.166 -0.458 -16.969 1.00 96.62 88 LEU A N 1
ATOM 717 C CA . LEU A 1 88 ? 9.666 -1.599 -16.206 1.00 96.62 88 LEU A CA 1
ATOM 718 C C . LEU A 1 88 ? 8.664 -2.753 -16.200 1.00 96.62 88 LEU A C 1
ATOM 720 O O . LEU A 1 88 ? 7.442 -2.568 -16.203 1.00 96.62 88 LEU A O 1
ATOM 724 N N . ASN A 1 89 ? 9.188 -3.975 -16.120 1.00 96.69 89 ASN A N 1
ATOM 725 C CA . ASN A 1 89 ? 8.360 -5.166 -16.008 1.00 96.69 89 ASN A CA 1
ATOM 726 C C . ASN A 1 89 ? 7.492 -5.082 -14.749 1.00 96.69 89 ASN A C 1
ATOM 728 O O . ASN A 1 89 ? 7.969 -4.700 -13.682 1.00 96.69 89 ASN A O 1
ATOM 732 N N . LYS A 1 90 ? 6.227 -5.504 -14.871 1.00 96.44 90 LYS A N 1
ATOM 733 C CA . LYS A 1 90 ? 5.197 -5.476 -13.814 1.00 96.44 90 LYS A CA 1
ATOM 734 C C . LYS A 1 90 ? 4.714 -4.078 -13.408 1.00 96.44 90 LYS A C 1
ATOM 736 O O . LYS A 1 90 ? 3.824 -4.001 -12.565 1.00 96.44 90 LYS A O 1
ATOM 741 N N . ALA A 1 91 ? 5.221 -2.984 -13.986 1.00 96.25 91 ALA A N 1
ATOM 742 C CA . ALA A 1 91 ? 4.787 -1.634 -13.618 1.00 96.25 91 ALA A CA 1
ATOM 743 C C . ALA A 1 91 ? 3.272 -1.444 -13.781 1.00 96.25 91 ALA A C 1
ATOM 745 O O . ALA A 1 91 ? 2.599 -1.013 -12.845 1.00 96.25 91 ALA A O 1
ATOM 746 N N . LEU A 1 92 ? 2.713 -1.860 -14.921 1.00 97.62 92 LEU A N 1
ATOM 747 C CA . LEU A 1 92 ? 1.271 -1.785 -15.162 1.00 97.62 92 LEU A CA 1
ATOM 748 C C . LEU A 1 92 ? 0.469 -2.567 -14.110 1.00 97.62 92 LEU A C 1
ATOM 750 O O . LEU A 1 92 ? -0.368 -1.979 -13.428 1.00 97.62 92 LEU A O 1
ATOM 754 N N . SER A 1 93 ? 0.783 -3.851 -13.914 1.00 97.56 93 SER A N 1
ATOM 755 C CA . SER A 1 93 ? 0.088 -4.691 -12.931 1.00 97.56 93 SER A CA 1
ATOM 756 C C . SER A 1 93 ? 0.238 -4.162 -11.501 1.00 97.56 93 SER A C 1
ATOM 758 O O . SER A 1 93 ? -0.712 -4.180 -10.725 1.00 97.56 93 SER A O 1
ATOM 760 N N . SER A 1 94 ? 1.411 -3.638 -11.134 1.00 96.38 94 SER A N 1
ATOM 761 C CA . SER A 1 94 ? 1.646 -3.062 -9.806 1.00 96.38 94 SER A CA 1
ATOM 762 C C . SER A 1 94 ? 0.841 -1.785 -9.581 1.00 96.38 94 SER A C 1
ATOM 764 O O . SER A 1 94 ? 0.356 -1.571 -8.467 1.00 96.38 94 SER A O 1
ATOM 766 N N . LYS A 1 95 ? 0.667 -0.964 -10.624 1.00 96.62 95 LYS A N 1
ATOM 767 C CA . LYS A 1 95 ? -0.186 0.230 -10.605 1.00 96.62 95 LYS A CA 1
ATOM 768 C C . LYS A 1 95 ? -1.659 -0.143 -10.425 1.00 96.62 95 LYS A C 1
ATOM 770 O O . LYS A 1 95 ? -2.340 0.449 -9.593 1.00 96.62 95 LYS A O 1
ATOM 775 N N . GLU A 1 96 ? -2.142 -1.129 -11.175 1.00 97.81 96 GLU A N 1
ATOM 776 C CA . GLU A 1 96 ? -3.529 -1.608 -11.096 1.00 97.81 96 GLU A CA 1
ATOM 777 C C . GLU A 1 96 ? -3.840 -2.229 -9.730 1.00 97.81 96 GLU A C 1
ATOM 779 O O . GLU A 1 96 ? -4.842 -1.875 -9.110 1.00 97.81 96 GLU A O 1
ATOM 784 N N . ASN A 1 97 ? -2.937 -3.062 -9.205 1.00 95.31 97 ASN A N 1
ATOM 785 C CA . ASN A 1 97 ? -3.067 -3.639 -7.865 1.00 95.31 97 ASN A CA 1
ATOM 786 C C . ASN A 1 97 ? -3.106 -2.559 -6.777 1.00 95.31 97 ASN A C 1
ATOM 788 O O . ASN A 1 97 ? -3.904 -2.640 -5.846 1.00 95.31 97 ASN A O 1
ATOM 792 N N . ALA A 1 98 ? -2.274 -1.523 -6.901 1.00 94.81 98 ALA A N 1
ATOM 793 C CA . ALA A 1 98 ? -2.278 -0.401 -5.972 1.00 94.81 98 ALA A CA 1
ATOM 794 C C . ALA A 1 98 ? -3.616 0.360 -5.985 1.00 94.81 98 ALA A C 1
ATOM 796 O O . ALA A 1 98 ? -4.163 0.655 -4.923 1.00 94.81 98 ALA A O 1
ATOM 797 N N . LEU A 1 99 ? -4.181 0.627 -7.168 1.00 95.94 99 LEU A N 1
ATOM 798 C CA . LEU A 1 99 ? -5.500 1.256 -7.292 1.00 95.94 99 LEU A CA 1
ATOM 799 C C . LEU A 1 99 ? -6.616 0.383 -6.712 1.00 95.94 99 LEU A C 1
ATOM 801 O O . LEU A 1 99 ? -7.483 0.892 -6.002 1.00 95.94 99 LEU A O 1
ATOM 805 N N . ALA A 1 100 ? -6.583 -0.925 -6.980 1.00 95.31 100 ALA A N 1
ATOM 806 C CA . ALA A 1 100 ? -7.541 -1.870 -6.419 1.00 95.31 100 ALA A CA 1
ATOM 807 C C . ALA A 1 100 ? -7.481 -1.878 -4.884 1.00 95.31 100 ALA A C 1
ATOM 809 O O . ALA A 1 100 ? -8.519 -1.808 -4.231 1.00 95.31 100 ALA A O 1
ATOM 810 N N . ASN A 1 101 ? -6.278 -1.869 -4.303 1.00 92.50 101 ASN A N 1
ATOM 811 C CA . ASN A 1 101 ? -6.099 -1.785 -2.855 1.00 92.50 101 ASN A CA 1
ATOM 812 C C . ASN A 1 101 ? -6.663 -0.483 -2.277 1.00 92.50 101 ASN A C 1
ATOM 814 O O . ASN A 1 101 ? -7.403 -0.534 -1.300 1.00 92.50 101 ASN A O 1
ATOM 818 N N . ILE A 1 102 ? -6.368 0.672 -2.886 1.00 94.25 102 ILE A N 1
ATOM 819 C CA . ILE A 1 102 ? -6.908 1.969 -2.439 1.00 94.25 102 ILE A CA 1
ATOM 820 C C . ILE A 1 102 ? -8.439 1.938 -2.444 1.00 94.25 102 ILE A C 1
ATOM 822 O O . ILE A 1 102 ? -9.059 2.310 -1.449 1.00 94.25 102 ILE A O 1
ATOM 826 N N . LYS A 1 103 ? -9.043 1.434 -3.525 1.00 94.62 103 LYS A N 1
ATOM 827 C CA . LYS A 1 103 ? -10.498 1.315 -3.643 1.00 94.62 103 LYS A CA 1
ATOM 828 C C . LYS A 1 103 ? -11.087 0.378 -2.583 1.00 94.62 103 LYS A C 1
ATOM 830 O O . LYS A 1 103 ? -12.053 0.740 -1.922 1.00 94.62 103 LYS A O 1
ATOM 835 N N . ASN A 1 104 ? -10.479 -0.789 -2.374 1.00 92.00 104 ASN A N 1
ATOM 836 C CA . ASN A 1 104 ? -10.927 -1.745 -1.360 1.00 92.00 104 ASN A CA 1
ATOM 837 C C . ASN A 1 104 ? -10.859 -1.147 0.053 1.00 92.00 104 ASN A C 1
ATOM 839 O O . ASN A 1 104 ? -11.768 -1.349 0.855 1.00 92.00 104 ASN A O 1
ATOM 843 N N . LEU A 1 105 ? -9.806 -0.382 0.358 1.00 91.31 105 LEU A N 1
ATOM 844 C CA . LEU A 1 105 ? -9.689 0.315 1.638 1.00 91.31 105 LEU A CA 1
ATOM 845 C C . LEU A 1 105 ? -10.747 1.418 1.788 1.00 91.31 105 LEU A C 1
ATOM 847 O O . LEU A 1 105 ? -11.300 1.614 2.868 1.00 91.31 105 LEU A O 1
ATOM 851 N N . GLU A 1 106 ? -11.058 2.132 0.710 1.00 92.19 106 GLU A N 1
ATOM 852 C CA . GLU A 1 106 ? -12.128 3.127 0.705 1.00 92.19 106 GLU A CA 1
ATOM 853 C C . GLU A 1 106 ? -13.515 2.498 0.918 1.00 92.19 106 GLU A C 1
ATOM 855 O O . GLU A 1 106 ? -14.403 3.109 1.523 1.00 92.19 106 GLU A O 1
ATOM 860 N N . ASP A 1 107 ? -13.693 1.246 0.497 1.00 90.62 107 ASP A N 1
ATOM 861 C CA . ASP A 1 107 ? -14.941 0.521 0.688 1.00 90.62 107 ASP A CA 1
ATOM 862 C C . ASP A 1 107 ? -15.183 0.055 2.129 1.00 90.62 107 ASP A C 1
ATOM 864 O O . ASP A 1 107 ? -16.342 -0.026 2.543 1.00 90.62 107 ASP A O 1
ATOM 868 N N . VAL A 1 108 ? -14.126 -0.151 2.922 1.00 88.56 108 VAL A N 1
ATOM 869 C CA . VAL A 1 108 ? -14.240 -0.583 4.328 1.00 88.56 108 VAL A CA 1
ATOM 870 C C . VAL A 1 108 ? -14.346 0.566 5.334 1.00 88.56 108 VAL A C 1
ATOM 872 O O . VAL A 1 108 ? -14.706 0.332 6.488 1.00 88.56 108 VAL A O 1
ATOM 875 N N . ILE A 1 109 ? -14.066 1.811 4.934 1.00 88.44 109 ILE A N 1
ATOM 876 C CA . ILE A 1 109 ? -14.254 2.970 5.818 1.00 88.44 109 ILE A CA 1
ATOM 877 C C . ILE A 1 109 ? -15.714 3.465 5.808 1.00 88.44 109 ILE A C 1
ATOM 879 O O . ILE A 1 109 ? -16.419 3.336 4.798 1.00 88.44 109 ILE A O 1
ATOM 883 N N . PRO A 1 110 ? -16.190 4.088 6.907 1.00 88.62 110 PRO A N 1
ATOM 884 C CA . PRO A 1 110 ? -17.521 4.686 6.953 1.00 88.62 110 PRO A CA 1
ATOM 885 C C . PRO A 1 110 ? -17.744 5.687 5.815 1.00 88.62 110 PRO A C 1
ATOM 887 O O . PRO A 1 110 ? -16.877 6.512 5.527 1.00 88.62 110 PRO A O 1
ATOM 890 N N . LYS A 1 111 ? -18.933 5.664 5.196 1.00 91.56 111 LYS A N 1
ATOM 891 C CA . LYS A 1 111 ? -19.260 6.521 4.038 1.00 91.56 111 LYS A CA 1
ATOM 892 C C . LYS A 1 111 ? -19.040 8.013 4.309 1.00 91.56 111 LYS A C 1
ATOM 894 O O . LYS A 1 111 ? -18.553 8.718 3.437 1.00 91.56 111 LYS A O 1
ATOM 899 N N . ASN A 1 112 ? -19.343 8.480 5.520 1.00 90.31 112 ASN A N 1
ATOM 900 C CA . ASN A 1 112 ? -19.151 9.874 5.940 1.00 90.31 112 ASN A CA 1
ATOM 901 C C . ASN A 1 112 ? -17.682 10.261 6.189 1.00 90.31 112 ASN A C 1
ATOM 903 O O . ASN A 1 112 ? -17.410 11.411 6.520 1.00 9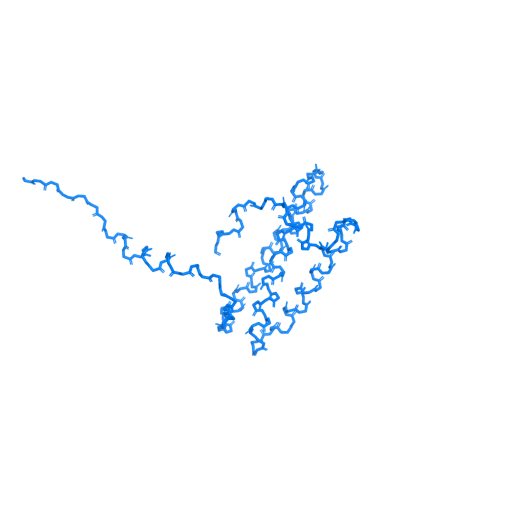0.31 112 ASN A O 1
ATOM 907 N N . LYS A 1 113 ? -16.752 9.309 6.078 1.00 87.19 113 LYS A N 1
ATOM 908 C CA . LYS A 1 113 ? -15.308 9.532 6.185 1.00 87.19 113 LYS A CA 1
ATOM 909 C C . LYS A 1 113 ? -14.578 9.347 4.851 1.00 87.19 113 LYS A C 1
ATOM 911 O O . LYS A 1 113 ? -13.358 9.457 4.826 1.00 87.19 113 LYS A O 1
ATOM 916 N N . ARG A 1 114 ? -15.298 9.066 3.757 1.00 90.00 114 ARG A N 1
ATOM 917 C CA . ARG A 1 114 ? -14.727 9.042 2.404 1.00 90.00 114 ARG A CA 1
ATOM 918 C C . ARG A 1 114 ? -14.455 10.481 1.916 1.00 90.00 114 ARG A C 1
ATOM 920 O O . ARG A 1 114 ? -15.216 11.378 2.282 1.00 90.00 114 ARG A O 1
ATOM 927 N N . PRO A 1 115 ? -13.429 10.711 1.079 1.00 92.62 115 PRO A N 1
ATOM 928 C CA . PRO A 1 115 ? -12.501 9.713 0.552 1.00 92.62 115 PRO A CA 1
ATOM 929 C C . PRO A 1 115 ? -11.450 9.259 1.569 1.00 92.62 115 PRO A C 1
ATOM 931 O O . PRO A 1 115 ? -11.201 9.937 2.567 1.00 92.62 115 PRO A O 1
ATOM 934 N N . ILE A 1 116 ? -10.800 8.117 1.316 1.00 92.44 116 ILE A N 1
ATOM 935 C CA . ILE A 1 116 ? -9.777 7.572 2.232 1.00 92.44 116 ILE A CA 1
ATOM 936 C C . ILE A 1 116 ? -8.618 8.547 2.493 1.00 92.44 116 ILE A C 1
ATOM 938 O O . ILE A 1 116 ? -8.057 8.576 3.589 1.00 92.44 116 ILE A O 1
ATOM 942 N N . SER A 1 117 ? -8.309 9.415 1.529 1.00 90.31 117 SER A N 1
ATOM 943 C CA . SER A 1 117 ? -7.347 10.502 1.711 1.00 90.31 117 SER A CA 1
ATOM 944 C C . SER A 1 117 ? -7.743 11.440 2.857 1.00 90.31 117 SER A C 1
ATOM 946 O O . SER A 1 117 ? -6.892 11.783 3.671 1.00 90.31 117 SER A O 1
ATOM 948 N N . THR A 1 118 ? -9.024 11.797 2.981 1.00 89.50 118 THR A N 1
ATOM 949 C CA . THR A 1 118 ? -9.556 12.610 4.086 1.00 89.50 118 THR A CA 1
ATOM 950 C C . THR A 1 118 ? -9.604 11.824 5.393 1.00 89.50 118 THR A C 1
ATOM 952 O O . THR A 1 118 ? -9.242 12.363 6.438 1.00 89.50 118 THR A O 1
ATOM 955 N N . PHE A 1 119 ? -9.982 10.542 5.347 1.00 89.56 119 PHE A N 1
ATOM 956 C CA . PHE A 1 119 ? -9.959 9.663 6.522 1.00 89.56 119 PHE A CA 1
ATOM 957 C C . PHE A 1 119 ? -8.579 9.636 7.198 1.00 89.56 119 PHE A C 1
ATOM 959 O O . PHE A 1 119 ? -8.492 9.705 8.424 1.00 89.56 119 PHE A O 1
ATOM 966 N N . CYS A 1 120 ? -7.507 9.592 6.404 1.00 90.06 120 CYS A N 1
ATOM 967 C CA . CYS A 1 120 ? -6.145 9.442 6.907 1.00 90.06 120 CYS A CA 1
ATOM 968 C C . CYS A 1 120 ? -5.432 10.744 7.293 1.00 90.06 120 CYS A C 1
ATOM 970 O O . CYS A 1 120 ? -4.404 10.676 7.962 1.00 90.06 120 CYS A O 1
ATOM 972 N N . GLN A 1 121 ? -5.959 11.921 6.937 1.00 83.19 121 GLN A N 1
ATOM 973 C CA . GLN A 1 121 ? -5.295 13.216 7.178 1.00 83.19 121 GLN A CA 1
ATOM 974 C C . GLN A 1 121 ? -4.988 13.506 8.655 1.00 83.19 121 GLN A C 1
ATOM 976 O O . GLN A 1 121 ? -4.011 14.184 8.954 1.00 83.19 121 GLN A O 1
ATOM 981 N N . ASN A 1 122 ? -5.803 12.986 9.575 1.00 72.31 122 ASN A N 1
ATOM 982 C CA . ASN A 1 122 ? -5.702 13.289 11.006 1.00 72.31 122 ASN A CA 1
ATOM 983 C C . ASN A 1 122 ? -5.173 12.117 11.843 1.00 72.31 122 ASN A C 1
ATOM 985 O O . ASN A 1 122 ? -5.181 12.183 13.074 1.00 72.31 122 ASN A O 1
ATOM 989 N N . ILE A 1 123 ? -4.733 11.032 11.202 1.00 77.38 123 ILE A N 1
ATOM 990 C CA . ILE A 1 123 ? -4.234 9.854 11.909 1.00 77.38 123 ILE A CA 1
ATOM 991 C C . ILE A 1 123 ? -2.728 9.989 12.092 1.00 77.38 123 ILE A C 1
ATOM 993 O O . ILE A 1 123 ? -1.969 9.983 11.126 1.00 77.38 123 ILE A O 1
ATOM 997 N N . LYS A 1 124 ? -2.287 10.090 13.351 1.00 71.62 124 LYS A N 1
ATOM 998 C CA . LYS A 1 124 ? -0.863 10.016 13.689 1.00 71.62 124 LYS A CA 1
ATOM 999 C C . LYS A 1 124 ? -0.370 8.602 13.405 1.00 71.62 124 LYS A C 1
ATOM 1001 O O . LYS A 1 124 ? -0.738 7.664 14.107 1.00 71.62 124 LYS A O 1
ATOM 1006 N N . LEU A 1 125 ? 0.440 8.461 12.367 1.00 70.50 125 LEU A N 1
ATOM 1007 C CA . LEU A 1 125 ? 1.140 7.221 12.072 1.00 70.50 125 LEU A CA 1
ATOM 1008 C C . LEU A 1 125 ? 2.433 7.196 12.883 1.00 70.50 125 LEU A C 1
ATOM 1010 O O . LEU A 1 125 ? 3.143 8.199 12.952 1.00 70.50 125 LEU A O 1
ATOM 1014 N N . ASP A 1 126 ? 2.713 6.068 13.527 1.00 55.97 126 ASP A N 1
ATOM 1015 C CA . ASP A 1 126 ? 3.930 5.929 14.320 1.00 55.97 126 ASP A CA 1
ATOM 1016 C C . ASP A 1 126 ? 5.154 5.961 13.378 1.00 55.97 126 ASP A C 1
ATOM 1018 O O . ASP A 1 126 ? 5.128 5.383 12.288 1.00 55.97 126 ASP A O 1
ATOM 1022 N N . GLU A 1 127 ? 6.252 6.607 13.799 1.00 46.75 127 GLU A N 1
ATOM 1023 C CA . GLU A 1 127 ? 7.510 6.726 13.026 1.00 46.75 127 GLU A CA 1
ATOM 1024 C C . GLU A 1 127 ? 8.121 5.372 12.612 1.00 46.75 127 GLU A C 1
ATOM 1026 O O . GLU A 1 127 ? 9.011 5.319 11.761 1.00 46.75 127 GLU A O 1
ATOM 1031 N N . PHE A 1 128 ? 7.618 4.270 13.177 1.00 43.09 128 PHE A N 1
ATOM 1032 C CA . PHE A 1 128 ? 7.993 2.892 12.862 1.00 43.09 128 PHE A CA 1
ATOM 1033 C C . PHE A 1 128 ? 7.861 2.529 11.374 1.00 43.09 128 PHE A C 1
ATOM 1035 O O . PHE A 1 128 ? 8.507 1.588 10.921 1.00 43.09 128 PHE A O 1
ATOM 1042 N N . TYR A 1 129 ? 7.079 3.285 10.599 1.00 46.09 129 TYR A N 1
ATOM 1043 C CA . TYR A 1 129 ? 6.856 3.026 9.174 1.00 46.09 129 TYR A CA 1
ATOM 1044 C C . TYR A 1 129 ? 7.730 3.866 8.221 1.00 46.09 129 TYR A C 1
ATOM 1046 O O . TYR A 1 129 ? 7.724 3.600 7.020 1.00 46.09 129 TYR A O 1
ATOM 1054 N N . ASN A 1 130 ? 8.525 4.811 8.750 1.00 35.28 130 ASN A N 1
ATOM 1055 C CA . ASN A 1 130 ? 9.428 5.696 7.990 1.00 35.28 130 ASN A CA 1
ATOM 1056 C C . ASN A 1 130 ? 10.923 5.338 8.114 1.00 35.28 130 ASN A C 1
ATOM 1058 O O . ASN A 1 130 ? 11.767 6.038 7.557 1.00 35.28 130 ASN A O 1
ATOM 1062 N N . LYS A 1 131 ? 11.280 4.267 8.833 1.00 28.56 131 LYS A N 1
ATOM 1063 C CA . LYS A 1 131 ? 12.658 3.759 8.894 1.00 28.56 131 LYS A CA 1
ATOM 1064 C C . LYS A 1 131 ? 12.745 2.409 8.194 1.00 28.56 131 LYS A C 1
ATOM 1066 O O . LYS A 1 131 ? 12.428 1.393 8.801 1.00 28.56 131 LYS A O 1
ATOM 1071 N N . ASN A 1 132 ? 13.112 2.446 6.914 1.00 35.28 132 ASN A N 1
ATOM 1072 C CA . ASN A 1 132 ? 13.957 1.483 6.192 1.00 35.28 132 ASN A CA 1
ATOM 1073 C C . ASN A 1 132 ? 14.148 1.988 4.765 1.00 35.28 132 ASN A C 1
ATOM 1075 O O . ASN A 1 132 ? 13.124 2.053 4.047 1.00 35.28 132 ASN A O 1
#

Secondary structure (DSSP, 8-state):
--------SGGGTSSSS-------------HHHHHHHHHHHHHHHHHHHHHHHHHHHHT-HHHHHHHHHHHHHHHHHHHHHHHH-TTSTTHHHHHHHHHHHHHHHHHHS-GGG-SHHHHHTT----GGGS--

pLDDT: mean 78.17, std 21.79, range [28.56, 97.81]

Foldseek 3Di:
DDDDDDDPVCVPVVVPPDDPDPDLPLPADDLVVLVVLVVVLVVVVVVLVVQLVVCVVVVPPLSVLLSLLLQLVSLVVQLSNLVSHVVHPCSVVSNVVSVVSLVVSCVPDDPVQPDVVSSNPPRDHPCVSVDD

Radius of gyration: 19.27 Å; chains: 1; bounding box: 71×29×45 Å

Sequence (132 aa):
MKKFKSNTSYLLITIFLFIFSNSIYSQTLSQKEFDQFLTQNNQKGVQLHRELAAELMSGNHERINKNICTTYLISLQQYQVASNNPHLNKALSSKENALANIKNLEDVIPKNKRPISTFCQNIKLDEFYNKN